Protein AF-A0A425CQ65-F1 (afdb_monomer_lite)

Radius of gyration: 12.83 Å; chains: 1; bounding box: 37×28×27 Å

pLDDT: mean 76.61, std 15.79, range [36.25, 90.06]

Foldseek 3Di:
DDDPPQDDDQDPVRLVVLQVQQVVQDDPNDHDPVSLVVSCVVVVHDSVSSVVSNVVVVVCVVVPPDDDD

Secondary structure (DSSP, 8-state):
------S----HHHHHHHHHHHHHH-BTTB--HHHHHHHHHHHT--HHHHHHHHHHHHHHHHH-SS---

Structure (mmCIF, N/CA/C/O backbone):
data_AF-A0A425CQ65-F1
#
_entry.id   AF-A0A425CQ65-F1
#
loop_
_atom_site.group_PDB
_atom_site.id
_atom_site.type_symbol
_atom_site.label_atom_id
_atom_site.label_alt_id
_atom_site.label_comp_id
_atom_site.label_asym_id
_atom_site.label_entity_id
_atom_site.label_seq_id
_atom_site.pdbx_PDB_ins_code
_atom_site.Cartn_x
_atom_site.Cartn_y
_atom_site.Cartn_z
_atom_site.occupancy
_atom_site.B_iso_or_equiv
_atom_site.auth_seq_id
_atom_site.auth_comp_id
_atom_site.auth_asym_id
_atom_site.auth_atom_id
_atom_site.pdbx_PDB_model_num
ATOM 1 N N . MET A 1 1 ? -24.251 0.288 -6.723 1.00 41.38 1 MET A N 1
ATOM 2 C CA . MET A 1 1 ? -23.467 -0.139 -5.540 1.00 41.38 1 MET A CA 1
ATOM 3 C C . MET A 1 1 ? -22.823 1.095 -4.918 1.00 41.38 1 MET A C 1
ATOM 5 O O . MET A 1 1 ? -21.899 1.645 -5.507 1.00 41.38 1 MET A O 1
ATOM 9 N N . GLN A 1 2 ? -23.356 1.590 -3.795 1.00 38.88 2 GLN A N 1
ATOM 10 C CA . GLN A 1 2 ? -22.782 2.732 -3.074 1.00 38.88 2 GLN A CA 1
ATOM 11 C C . GLN A 1 2 ? -21.388 2.353 -2.563 1.00 38.88 2 GLN A C 1
ATOM 13 O O . GLN A 1 2 ? -21.228 1.395 -1.809 1.00 38.88 2 GLN A O 1
ATOM 18 N N . ARG A 1 3 ? -20.368 3.092 -3.009 1.00 51.94 3 ARG A N 1
ATOM 19 C CA . ARG A 1 3 ? -19.016 3.002 -2.459 1.00 51.94 3 ARG A CA 1
ATOM 20 C C . ARG A 1 3 ? -19.086 3.517 -1.029 1.00 51.94 3 ARG A C 1
ATOM 22 O O . ARG A 1 3 ? -19.159 4.722 -0.834 1.00 51.94 3 ARG A O 1
ATOM 29 N N . VAL A 1 4 ? -19.099 2.613 -0.055 1.00 50.72 4 VAL A N 1
ATOM 30 C CA . VAL A 1 4 ? -18.895 2.967 1.352 1.00 50.72 4 VAL A CA 1
ATOM 31 C C . VAL A 1 4 ? -17.520 3.640 1.434 1.00 50.72 4 VAL A C 1
ATOM 33 O O . VAL A 1 4 ? -16.522 2.982 1.122 1.00 50.72 4 VAL A O 1
ATOM 36 N N . PRO A 1 5 ? -17.424 4.935 1.782 1.00 47.31 5 PRO A N 1
ATOM 37 C CA . PRO A 1 5 ? -16.141 5.571 2.009 1.00 47.31 5 PRO A CA 1
ATOM 38 C C . PRO A 1 5 ? -15.632 5.055 3.354 1.00 47.31 5 PRO A C 1
ATOM 40 O O . PRO A 1 5 ? -15.881 5.631 4.409 1.00 47.31 5 PRO A O 1
ATOM 43 N N . THR A 1 6 ? -14.968 3.902 3.345 1.00 54.66 6 THR A N 1
ATOM 44 C CA . THR A 1 6 ? -14.266 3.398 4.524 1.00 54.66 6 THR A CA 1
ATOM 45 C C . THR A 1 6 ? -13.051 4.290 4.762 1.00 54.66 6 THR A C 1
ATOM 47 O O . THR A 1 6 ? -11.998 4.053 4.178 1.00 54.66 6 THR A O 1
ATOM 50 N N . GLY A 1 7 ? -13.280 5.347 5.543 1.00 57.09 7 GLY A N 1
ATOM 51 C CA . GLY A 1 7 ? -12.373 6.018 6.475 1.00 57.09 7 GLY A CA 1
ATOM 52 C C . GLY A 1 7 ? -10.928 6.265 6.037 1.00 57.09 7 GLY A C 1
ATOM 53 O O . GLY A 1 7 ? -10.142 5.332 5.946 1.00 57.09 7 GLY A O 1
ATOM 54 N N . ARG A 1 8 ? -10.575 7.555 5.944 1.00 60.78 8 ARG A N 1
ATOM 55 C CA . ARG A 1 8 ? -9.242 8.132 5.681 1.00 60.78 8 ARG A CA 1
ATOM 56 C C . ARG A 1 8 ? -8.689 7.868 4.282 1.00 60.78 8 ARG A C 1
ATOM 58 O O . ARG A 1 8 ? -8.154 6.810 3.964 1.00 60.78 8 ARG A O 1
ATOM 65 N N . GLU A 1 9 ? -8.750 8.910 3.461 1.00 69.94 9 GLU A N 1
ATOM 66 C CA . GLU A 1 9 ? -7.870 9.027 2.307 1.00 69.94 9 GLU A CA 1
ATOM 67 C C . GLU A 1 9 ? -6.423 9.013 2.809 1.00 69.94 9 GLU A C 1
ATOM 69 O O . GLU A 1 9 ? -6.012 9.887 3.570 1.00 69.94 9 GLU A O 1
ATOM 74 N N . LEU A 1 10 ? -5.666 7.981 2.428 1.00 77.62 10 LEU A N 1
ATOM 75 C CA . LEU A 1 10 ? -4.227 7.941 2.679 1.00 77.62 10 LEU A CA 1
ATOM 76 C C . LEU A 1 10 ? -3.585 9.133 1.968 1.00 77.62 10 LEU A C 1
ATOM 78 O O . LEU A 1 10 ? -3.894 9.366 0.795 1.00 77.62 10 LEU A O 1
ATOM 82 N N . THR A 1 11 ? -2.691 9.846 2.647 1.00 83.31 11 THR A N 1
ATOM 83 C CA . THR A 1 11 ? -1.832 10.845 2.001 1.00 83.31 11 THR A CA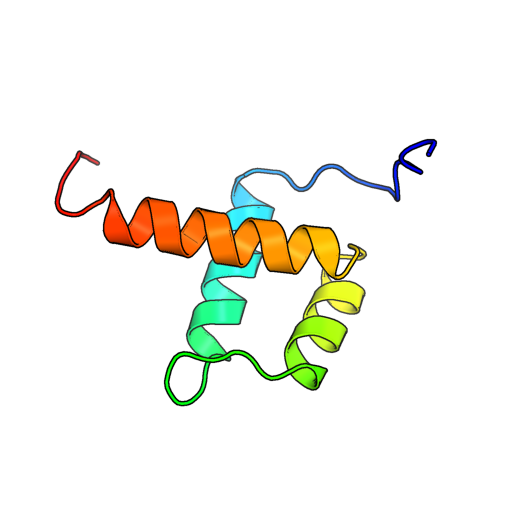 1
ATOM 84 C C . THR A 1 11 ? -0.867 10.160 1.035 1.00 83.31 11 THR A C 1
ATOM 86 O O . THR A 1 11 ? -0.634 8.952 1.127 1.00 83.31 11 THR A O 1
ATOM 89 N N . ASP A 1 12 ? -0.290 10.909 0.098 1.00 81.12 12 ASP A N 1
ATOM 90 C CA . ASP A 1 12 ? 0.678 10.352 -0.853 1.00 81.12 12 ASP A CA 1
ATOM 91 C C . ASP A 1 12 ? 1.892 9.723 -0.157 1.00 81.12 12 ASP A C 1
ATOM 93 O O . ASP A 1 12 ? 2.310 8.633 -0.543 1.00 81.12 12 ASP A O 1
ATOM 97 N N . ASP A 1 13 ? 2.354 10.312 0.949 1.00 84.56 13 ASP A N 1
ATOM 98 C CA . ASP A 1 13 ? 3.385 9.726 1.815 1.00 84.56 13 ASP A CA 1
ATOM 99 C C . ASP A 1 13 ? 2.961 8.363 2.393 1.00 84.56 13 ASP A C 1
ATOM 101 O O . ASP A 1 13 ? 3.685 7.373 2.283 1.00 84.56 13 ASP A O 1
ATOM 105 N N . GLN A 1 14 ? 1.732 8.251 2.909 1.00 85.62 14 GLN A N 1
ATOM 106 C CA . GLN A 1 14 ? 1.226 6.976 3.420 1.00 85.62 14 GLN A CA 1
ATOM 107 C C . GLN A 1 14 ? 1.058 5.927 2.316 1.00 85.62 14 GLN A C 1
ATOM 109 O O . GLN A 1 14 ? 1.342 4.749 2.536 1.00 85.62 14 GLN A O 1
ATOM 114 N N . ARG A 1 15 ? 0.610 6.326 1.118 1.00 86.88 15 ARG A N 1
ATOM 115 C CA . ARG A 1 15 ? 0.524 5.422 -0.043 1.00 86.88 15 ARG A CA 1
ATOM 116 C C . ARG A 1 15 ? 1.908 4.909 -0.435 1.00 86.88 15 ARG A C 1
ATOM 118 O O .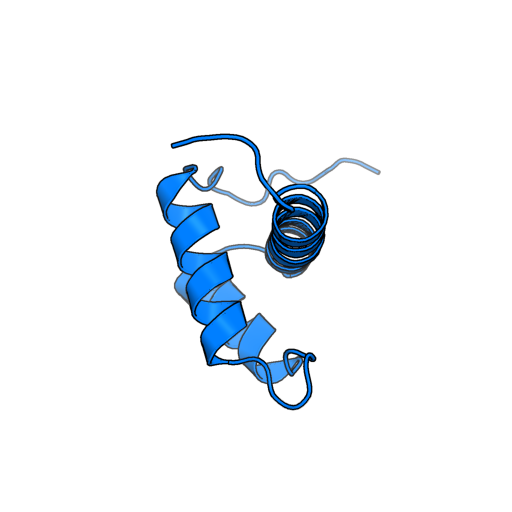 ARG A 1 15 ? 2.048 3.718 -0.721 1.00 86.88 15 ARG A O 1
ATOM 125 N N . LEU A 1 16 ? 2.915 5.782 -0.405 1.00 85.88 16 LEU A N 1
ATOM 126 C CA . LEU A 1 16 ? 4.305 5.436 -0.676 1.00 85.88 16 LEU A CA 1
ATOM 127 C C . LEU A 1 16 ? 4.842 4.463 0.385 1.00 85.88 16 LEU A C 1
ATOM 129 O O . LEU A 1 16 ? 5.389 3.417 0.036 1.00 85.88 16 LEU A O 1
ATOM 133 N N . ALA A 1 17 ? 4.596 4.731 1.670 1.00 90.00 17 ALA A N 1
ATOM 134 C CA . ALA A 1 17 ? 4.973 3.844 2.771 1.00 90.00 17 ALA A CA 1
ATOM 135 C C . ALA A 1 17 ? 4.344 2.444 2.636 1.00 90.00 17 ALA A C 1
ATOM 137 O O . ALA A 1 17 ? 5.045 1.436 2.763 1.00 90.00 17 ALA A O 1
ATOM 138 N N . VAL A 1 18 ? 3.047 2.363 2.301 1.00 88.81 18 VAL A N 1
ATOM 139 C CA . VAL A 1 18 ? 2.358 1.093 2.000 1.00 88.81 18 VAL A CA 1
ATOM 140 C C . VAL A 1 18 ? 3.044 0.369 0.844 1.00 88.81 18 VAL A C 1
ATOM 142 O O . VAL A 1 18 ? 3.305 -0.830 0.940 1.00 88.81 18 VAL A O 1
ATOM 145 N N . TYR A 1 19 ? 3.356 1.074 -0.245 1.00 88.19 19 TYR A N 1
ATOM 146 C CA . TYR A 1 19 ? 4.020 0.482 -1.403 1.00 88.19 19 TYR A CA 1
ATOM 147 C C . TYR A 1 19 ? 5.422 -0.054 -1.069 1.00 88.19 19 TYR A C 1
ATOM 149 O O . TYR A 1 19 ? 5.741 -1.188 -1.430 1.00 88.19 19 TYR A O 1
ATOM 157 N N . HIS A 1 20 ? 6.233 0.694 -0.317 1.00 89.19 20 HIS A N 1
ATOM 158 C CA . HIS A 1 20 ? 7.549 0.233 0.137 1.00 89.19 20 HIS A CA 1
ATOM 159 C C . HIS A 1 20 ? 7.456 -0.988 1.056 1.00 89.19 20 HIS A C 1
ATOM 161 O O . HIS A 1 20 ? 8.201 -1.951 0.867 1.00 89.19 20 HIS A O 1
ATOM 167 N N . ARG A 1 21 ? 6.503 -1.005 1.996 1.00 90.06 21 ARG A N 1
ATOM 168 C CA . ARG A 1 21 ? 6.213 -2.191 2.816 1.00 90.06 21 ARG A CA 1
ATOM 169 C C . ARG A 1 21 ? 5.854 -3.386 1.937 1.00 90.06 21 ARG A C 1
ATOM 171 O O . ARG A 1 21 ? 6.448 -4.446 2.091 1.00 90.06 21 ARG A O 1
ATOM 178 N N . LEU A 1 22 ? 4.936 -3.226 0.980 1.00 87.88 22 LEU A N 1
ATOM 179 C CA . LEU A 1 22 ? 4.569 -4.286 0.032 1.00 87.88 22 LEU A CA 1
ATOM 180 C C . LEU A 1 22 ? 5.783 -4.782 -0.770 1.00 87.88 22 LEU A C 1
ATOM 182 O O . LEU A 1 22 ? 5.915 -5.982 -0.999 1.00 87.88 22 LEU A O 1
ATOM 186 N N . LEU A 1 23 ? 6.695 -3.886 -1.160 1.00 87.50 23 LEU A N 1
ATOM 187 C CA . LEU A 1 23 ? 7.937 -4.241 -1.847 1.00 87.50 23 LEU A CA 1
ATOM 188 C C . LEU A 1 23 ? 8.903 -5.052 -0.976 1.00 87.50 23 LEU A C 1
ATOM 190 O O . LEU A 1 23 ? 9.580 -5.918 -1.526 1.00 87.50 23 LEU A O 1
ATOM 194 N N . GLN A 1 24 ? 8.990 -4.785 0.327 1.00 88.12 24 GLN A N 1
ATOM 195 C CA . GLN A 1 24 ? 9.802 -5.585 1.256 1.00 88.12 24 GLN A CA 1
ATOM 196 C C . GLN A 1 24 ? 9.166 -6.946 1.551 1.00 88.12 24 GLN A C 1
ATOM 198 O O . GLN A 1 24 ? 9.857 -7.937 1.755 1.00 88.12 24 GLN A O 1
ATOM 203 N N . LEU A 1 25 ? 7.838 -6.982 1.558 1.00 86.38 25 LEU A N 1
ATOM 204 C CA . LEU A 1 25 ? 7.034 -8.143 1.912 1.00 86.38 25 LEU A CA 1
ATOM 205 C C . LEU A 1 25 ? 6.834 -9.109 0.727 1.00 86.38 25 LEU A C 1
ATOM 207 O O . LEU A 1 25 ? 6.609 -10.301 0.932 1.00 86.38 25 LEU A O 1
ATOM 211 N N . LYS A 1 26 ? 6.957 -8.636 -0.522 1.00 86.31 26 LYS A N 1
ATOM 212 C CA . LYS A 1 26 ? 6.810 -9.487 -1.712 1.00 86.31 26 LYS A CA 1
ATOM 213 C C . LYS A 1 26 ? 7.821 -10.641 -1.699 1.00 86.31 26 LYS A C 1
ATOM 215 O O . LYS A 1 26 ? 9.023 -10.439 -1.564 1.00 86.31 26 LYS A O 1
ATOM 220 N N . THR A 1 27 ? 7.343 -11.851 -1.949 1.00 83.06 27 THR A N 1
ATOM 221 C CA . THR A 1 27 ? 8.171 -13.041 -2.178 1.00 83.06 27 THR A CA 1
ATOM 222 C C . THR A 1 27 ? 7.891 -13.536 -3.595 1.00 83.06 27 THR A C 1
ATOM 224 O O . THR A 1 27 ? 6.731 -13.649 -3.987 1.00 83.06 27 THR A O 1
ATOM 227 N N . ASN A 1 28 ? 8.925 -13.765 -4.415 1.00 82.44 28 ASN A N 1
ATOM 228 C CA . ASN A 1 28 ? 8.761 -14.105 -5.843 1.00 82.44 28 ASN A CA 1
ATOM 229 C C . ASN A 1 28 ? 7.856 -13.124 -6.627 1.00 82.44 28 ASN A C 1
ATOM 231 O O . ASN A 1 28 ? 7.081 -13.509 -7.501 1.00 82.44 28 ASN A O 1
ATOM 235 N N . GLY A 1 29 ? 7.907 -11.833 -6.284 1.00 79.25 29 GLY A N 1
ATOM 236 C CA . GLY A 1 29 ? 7.107 -10.798 -6.951 1.00 79.25 29 GLY A CA 1
ATOM 237 C C . GLY A 1 29 ? 5.617 -10.793 -6.586 1.00 79.25 29 GLY A C 1
ATOM 238 O O . GLY A 1 29 ? 4.862 -9.991 -7.139 1.00 79.25 29 GLY A O 1
ATOM 239 N N . ARG A 1 30 ? 5.178 -11.637 -5.642 1.00 80.50 30 ARG A N 1
ATOM 240 C CA . ARG A 1 30 ? 3.806 -11.649 -5.120 1.00 80.50 30 ARG A CA 1
ATOM 241 C C . ARG A 1 30 ? 3.783 -11.315 -3.635 1.00 80.50 30 ARG A C 1
ATOM 243 O O . ARG A 1 30 ? 4.647 -11.734 -2.876 1.00 80.50 30 ARG A O 1
ATOM 250 N N . VAL A 1 31 ? 2.764 -10.569 -3.222 1.00 83.88 31 VAL A N 1
ATOM 251 C CA . VAL A 1 31 ? 2.486 -10.310 -1.807 1.00 83.88 31 VA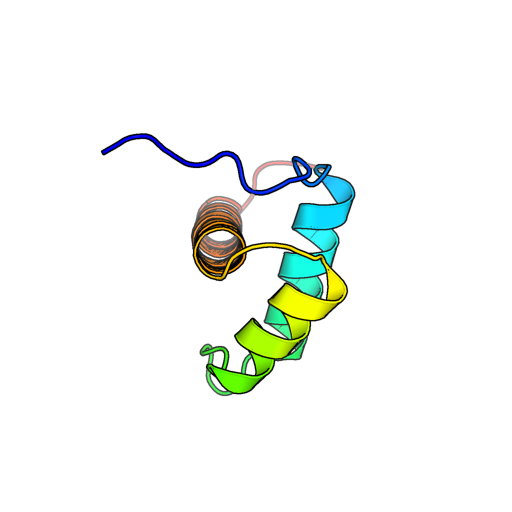L A CA 1
ATOM 252 C C . VAL A 1 31 ? 1.458 -11.328 -1.329 1.00 83.88 31 VAL A C 1
ATOM 254 O O . VAL A 1 31 ? 0.402 -11.491 -1.945 1.00 83.88 31 VAL A O 1
ATOM 257 N N . SER A 1 32 ? 1.761 -12.014 -0.232 1.00 85.12 32 SER A N 1
ATOM 258 C CA . SER A 1 32 ? 0.855 -12.988 0.375 1.00 85.12 32 SER A CA 1
ATOM 259 C C . SER A 1 32 ? -0.379 -12.311 0.980 1.00 85.12 32 SER A C 1
ATOM 261 O O . SER A 1 32 ? -0.295 -11.230 1.565 1.00 85.12 32 SER A O 1
ATOM 263 N N . GLN A 1 33 ? -1.535 -12.983 0.922 1.00 82.56 33 GLN A N 1
ATOM 264 C CA . GLN A 1 33 ? -2.798 -12.478 1.489 1.00 82.56 33 GLN A CA 1
ATOM 265 C C . GLN A 1 33 ? -2.685 -12.119 2.982 1.00 82.56 33 GLN A C 1
ATOM 267 O O . GLN A 1 33 ? -3.266 -11.129 3.424 1.00 82.56 33 GLN A O 1
ATOM 272 N N . GLY A 1 34 ? -1.900 -12.881 3.753 1.00 86.69 34 GLY A N 1
ATOM 273 C CA . GLY A 1 34 ? -1.646 -12.590 5.169 1.00 86.69 34 GLY A CA 1
ATOM 274 C C . GLY A 1 34 ? -0.958 -11.239 5.391 1.00 86.69 34 GLY A C 1
ATOM 275 O O . GLY A 1 34 ? -1.330 -10.492 6.290 1.00 86.69 34 GLY A O 1
ATOM 276 N N . GLN A 1 35 ? -0.024 -10.869 4.517 1.00 85.31 35 GLN A N 1
ATOM 277 C CA . GLN A 1 35 ? 0.675 -9.588 4.613 1.00 85.31 35 GLN A CA 1
ATOM 278 C C . GLN A 1 35 ? -0.185 -8.418 4.140 1.00 85.31 35 GLN A C 1
ATOM 280 O O . GLN A 1 35 ? -0.125 -7.340 4.726 1.00 85.31 35 GLN A O 1
ATOM 285 N N . MET A 1 36 ? -1.065 -8.642 3.159 1.00 85.44 36 MET A N 1
ATOM 286 C CA . MET A 1 36 ? -2.091 -7.654 2.817 1.00 85.44 36 MET A CA 1
ATOM 287 C C . MET A 1 36 ? -3.010 -7.377 4.013 1.00 85.44 36 MET A C 1
ATOM 289 O O . MET A 1 36 ? -3.280 -6.215 4.298 1.00 85.44 36 MET A O 1
ATOM 293 N N . LYS A 1 37 ? -3.446 -8.412 4.749 1.00 87.12 37 LYS A N 1
ATOM 294 C CA . LYS A 1 37 ? -4.264 -8.238 5.964 1.00 87.12 37 LYS A CA 1
ATOM 295 C C . LYS A 1 37 ? -3.532 -7.470 7.069 1.00 87.12 37 LYS A C 1
ATOM 297 O O . LYS A 1 37 ? -4.154 -6.632 7.717 1.00 87.12 37 LYS A O 1
ATOM 302 N N . LEU A 1 38 ? -2.233 -7.707 7.258 1.00 88.38 38 LEU A N 1
ATOM 303 C CA . LEU A 1 38 ? -1.416 -6.933 8.202 1.00 88.38 38 LEU A CA 1
ATOM 304 C C . LEU A 1 38 ? -1.409 -5.441 7.851 1.00 88.38 38 LEU A C 1
ATOM 306 O O . LEU A 1 38 ? -1.698 -4.610 8.706 1.00 88.38 38 LEU A O 1
ATOM 310 N N . LEU A 1 39 ? -1.164 -5.103 6.582 1.00 87.00 39 LEU A N 1
ATOM 311 C CA . LEU A 1 39 ? -1.154 -3.711 6.123 1.00 87.00 39 LEU A CA 1
ATOM 312 C C . LEU A 1 39 ? -2.537 -3.059 6.190 1.00 87.00 39 LEU A C 1
ATOM 314 O O . LEU A 1 39 ? -2.647 -1.879 6.507 1.00 87.00 39 LEU A O 1
ATOM 318 N N . MET A 1 40 ? -3.605 -3.819 5.944 1.00 88.44 40 MET A N 1
ATOM 319 C CA . MET A 1 40 ? -4.971 -3.330 6.139 1.00 88.44 40 MET A CA 1
ATOM 320 C C . MET A 1 40 ? -5.219 -2.894 7.585 1.00 88.44 40 MET A C 1
ATOM 322 O O . MET A 1 40 ? -5.788 -1.828 7.804 1.00 88.44 40 MET A O 1
ATOM 326 N N . HIS A 1 41 ? -4.779 -3.691 8.564 1.00 87.12 41 HIS A N 1
ATOM 327 C CA . HIS A 1 41 ? -4.907 -3.342 9.980 1.00 87.12 41 HIS A CA 1
ATOM 328 C C . HIS A 1 41 ? -4.000 -2.174 10.381 1.00 87.12 41 HIS A C 1
ATOM 330 O O . HIS A 1 41 ? -4.464 -1.262 11.062 1.00 87.12 41 HIS A O 1
ATOM 336 N N . GLU A 1 42 ? -2.741 -2.179 9.936 1.00 87.06 42 GLU A N 1
ATOM 337 C CA . GLU A 1 42 ? -1.744 -1.149 10.261 1.00 87.06 42 GLU A CA 1
ATOM 338 C C . GLU 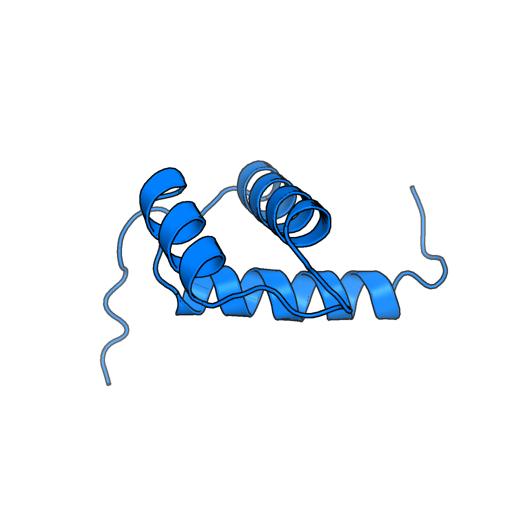A 1 42 ? -2.163 0.233 9.737 1.00 87.06 42 GLU A C 1
ATOM 340 O O . GLU A 1 42 ? -2.158 1.214 10.477 1.00 87.06 42 GLU A O 1
ATOM 345 N N . PHE A 1 43 ? -2.625 0.297 8.486 1.00 84.06 43 PHE A N 1
ATOM 346 C CA . PHE A 1 43 ? -3.038 1.544 7.840 1.00 84.06 43 PHE A CA 1
ATOM 347 C C . PHE A 1 43 ? -4.541 1.836 7.976 1.00 84.06 43 PHE A C 1
ATOM 349 O O . PHE A 1 43 ? -5.006 2.869 7.502 1.00 84.06 43 PHE A O 1
ATOM 356 N N . LYS A 1 44 ? -5.308 0.953 8.633 1.00 84.88 44 LYS A N 1
ATOM 357 C CA . LYS A 1 44 ? -6.778 1.023 8.762 1.00 84.88 44 LYS A CA 1
ATOM 358 C C . LYS A 1 44 ? -7.499 1.201 7.420 1.00 84.88 44 LYS A C 1
ATOM 360 O O . LYS A 1 44 ? -8.481 1.932 7.324 1.00 84.88 44 LYS A O 1
ATOM 365 N N . VAL A 1 45 ? -7.021 0.512 6.387 1.00 84.94 45 VAL A N 1
ATOM 366 C CA . VAL A 1 45 ? -7.585 0.568 5.032 1.00 84.94 45 VAL A CA 1
ATOM 367 C C . VAL A 1 45 ? -8.108 -0.783 4.572 1.00 84.94 45 VAL A C 1
ATOM 369 O O . VAL A 1 45 ? -7.770 -1.839 5.102 1.00 84.94 45 VAL A O 1
ATOM 372 N N . THR A 1 46 ? -8.937 -0.763 3.534 1.00 84.81 46 THR A N 1
ATOM 373 C CA . THR A 1 46 ? -9.476 -1.988 2.943 1.00 84.81 46 THR A CA 1
ATOM 374 C C . THR A 1 46 ? -8.465 -2.672 2.026 1.00 84.81 46 THR A C 1
ATOM 376 O O . THR A 1 46 ? -7.548 -2.050 1.482 1.00 84.81 46 THR A O 1
ATOM 379 N N . GLN A 1 47 ? -8.683 -3.965 1.775 1.00 84.50 47 GLN A N 1
ATOM 380 C CA . GLN A 1 47 ? -7.865 -4.744 0.845 1.00 84.50 47 GLN A CA 1
ATOM 381 C C . GLN A 1 47 ? -7.845 -4.125 -0.558 1.00 84.50 47 GLN A C 1
ATOM 383 O O . GLN A 1 47 ? -6.816 -4.139 -1.230 1.00 84.50 47 GLN A O 1
ATOM 388 N N . GLN A 1 48 ? -8.971 -3.542 -0.985 1.00 85.44 48 GLN A N 1
ATOM 389 C CA . GLN A 1 48 ? -9.085 -2.860 -2.273 1.00 85.44 48 GLN A CA 1
ATOM 390 C C . GLN A 1 48 ? -8.149 -1.654 -2.371 1.00 85.44 48 GLN A C 1
ATOM 392 O O . GLN A 1 48 ? -7.588 -1.416 -3.439 1.00 85.44 48 GLN A O 1
ATOM 397 N N . THR A 1 49 ? -7.968 -0.899 -1.283 1.00 86.06 49 THR A N 1
ATOM 398 C CA . THR A 1 49 ? -7.026 0.228 -1.243 1.00 86.06 49 THR A CA 1
ATOM 399 C C . THR A 1 49 ? -5.591 -0.269 -1.392 1.00 86.06 49 THR A C 1
ATOM 401 O O . THR A 1 49 ? -4.875 0.217 -2.263 1.00 86.06 49 THR A O 1
ATOM 404 N N . ILE A 1 50 ? -5.196 -1.298 -0.634 1.00 87.19 50 ILE A N 1
ATOM 405 C CA . ILE A 1 50 ? -3.862 -1.917 -0.737 1.00 87.19 50 ILE A CA 1
ATOM 406 C C . ILE A 1 50 ? -3.612 -2.469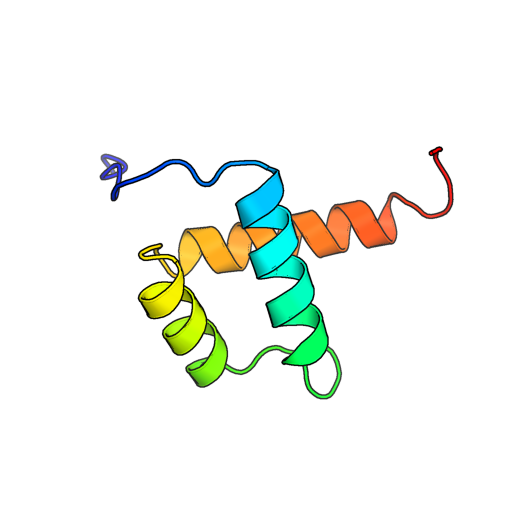 -2.148 1.00 87.19 50 ILE A C 1
ATOM 408 O O . ILE A 1 50 ? -2.560 -2.231 -2.734 1.00 87.19 50 ILE A O 1
ATOM 412 N N . SER A 1 51 ? -4.592 -3.168 -2.727 1.00 86.00 51 SER A N 1
ATOM 413 C CA . SER A 1 51 ? -4.488 -3.730 -4.078 1.00 86.00 51 SER A CA 1
ATOM 414 C C . SER A 1 51 ? -4.363 -2.640 -5.147 1.00 86.00 51 SER A C 1
ATOM 416 O O . SER A 1 51 ? -3.527 -2.755 -6.043 1.00 86.00 51 SER A O 1
ATOM 418 N N . ARG A 1 52 ? -5.120 -1.540 -5.018 1.00 86.25 52 ARG A N 1
ATOM 419 C CA . ARG A 1 52 ? -4.984 -0.368 -5.895 1.00 86.25 52 ARG A CA 1
ATOM 420 C C . ARG A 1 52 ? -3.611 0.284 -5.776 1.00 86.25 52 ARG A C 1
ATOM 422 O O . ARG A 1 52 ? -3.027 0.587 -6.809 1.00 86.25 52 ARG A O 1
ATOM 429 N N . ILE A 1 53 ? -3.087 0.459 -4.560 1.00 87.12 53 ILE A N 1
ATOM 430 C CA . ILE A 1 53 ? -1.734 0.996 -4.334 1.00 87.12 53 ILE A CA 1
ATOM 431 C C . ILE A 1 53 ? -0.687 0.080 -4.964 1.00 87.12 53 ILE A C 1
ATOM 433 O O . ILE A 1 53 ? 0.203 0.561 -5.649 1.00 87.12 53 ILE A O 1
ATOM 437 N N . TRP A 1 54 ? -0.815 -1.238 -4.804 1.00 87.12 54 TRP A N 1
ATOM 438 C CA . TRP A 1 54 ? 0.096 -2.195 -5.428 1.00 87.12 54 TRP A CA 1
ATOM 439 C C . TRP A 1 54 ? 0.049 -2.143 -6.959 1.00 87.12 54 TRP A C 1
ATOM 441 O O . TRP A 1 54 ? 1.086 -2.126 -7.616 1.00 87.12 54 TRP A O 1
ATOM 451 N N . ALA A 1 55 ? -1.151 -2.107 -7.543 1.00 85.44 55 ALA A N 1
ATOM 452 C CA . ALA A 1 55 ? -1.325 -2.013 -8.988 1.00 85.44 55 ALA A CA 1
ATOM 453 C C . ALA A 1 55 ? -0.758 -0.698 -9.539 1.00 85.44 55 ALA A C 1
ATOM 455 O O . ALA A 1 55 ? 0.020 -0.736 -10.487 1.00 85.44 55 ALA A O 1
ATOM 456 N N . ARG A 1 56 ? -1.085 0.435 -8.903 1.00 85.06 56 ARG A N 1
ATOM 457 C CA . ARG A 1 56 ? -0.564 1.762 -9.257 1.00 85.06 56 ARG A CA 1
ATOM 458 C C . ARG A 1 56 ? 0.942 1.861 -9.065 1.00 85.06 56 ARG A C 1
ATOM 460 O O . ARG A 1 56 ? 1.609 2.365 -9.944 1.00 85.06 56 ARG A O 1
ATOM 467 N N . GLY A 1 57 ? 1.488 1.343 -7.970 1.00 84.25 57 GLY A N 1
ATOM 468 C CA . GLY A 1 57 ? 2.927 1.355 -7.720 1.00 84.25 57 GLY A CA 1
ATOM 469 C C . GLY A 1 57 ? 3.705 0.530 -8.746 1.00 84.25 57 GLY A C 1
ATOM 470 O O . GLY A 1 57 ? 4.780 0.944 -9.162 1.00 84.25 57 GLY A O 1
ATOM 471 N N . ARG A 1 58 ? 3.144 -0.591 -9.225 1.00 82.56 58 ARG A N 1
ATOM 472 C CA . ARG A 1 58 ? 3.722 -1.354 -10.345 1.00 82.56 58 ARG A CA 1
ATOM 473 C C . ARG A 1 58 ? 3.598 -0.631 -11.681 1.00 82.56 58 ARG A C 1
ATOM 475 O O . ARG A 1 58 ? 4.546 -0.675 -12.447 1.00 82.56 58 ARG A O 1
ATOM 482 N N . ASP A 1 59 ? 2.462 0.005 -11.949 1.00 80.31 59 ASP A N 1
ATOM 483 C CA . ASP A 1 59 ? 2.252 0.832 -13.143 1.00 80.31 59 ASP A CA 1
ATOM 484 C C . ASP A 1 59 ? 3.219 2.020 -13.160 1.00 80.31 59 ASP A C 1
ATOM 486 O O . ASP A 1 59 ? 3.930 2.207 -14.133 1.00 80.31 59 ASP A O 1
ATOM 490 N N . SER A 1 60 ? 3.373 2.731 -12.042 1.00 74.12 60 SER A N 1
ATOM 491 C CA . SER A 1 60 ? 4.385 3.773 -11.879 1.00 74.12 60 SER A CA 1
ATOM 492 C C . SER A 1 60 ? 5.804 3.215 -11.947 1.00 74.12 60 SER A C 1
ATOM 494 O O . SER A 1 60 ? 6.643 3.843 -12.558 1.00 74.12 60 SER A O 1
ATOM 496 N N . ALA A 1 61 ? 6.117 2.040 -11.399 1.00 70.75 61 ALA A N 1
ATOM 497 C CA . ALA A 1 61 ? 7.454 1.455 -11.549 1.00 70.75 61 ALA A CA 1
ATOM 498 C C . ALA A 1 61 ? 7.749 1.005 -12.993 1.00 70.75 61 ALA A C 1
ATOM 500 O O . ALA A 1 61 ? 8.884 1.114 -13.443 1.00 70.75 61 ALA A O 1
ATOM 501 N N . ALA A 1 62 ? 6.738 0.514 -13.714 1.00 67.94 62 ALA A N 1
ATOM 502 C CA . ALA A 1 62 ? 6.843 0.116 -15.116 1.00 67.94 62 ALA A CA 1
ATOM 503 C C . ALA A 1 62 ? 6.867 1.327 -16.063 1.00 67.94 62 ALA A C 1
ATOM 505 O O . ALA A 1 62 ? 7.572 1.308 -17.067 1.00 67.94 62 ALA A O 1
ATOM 506 N N . SER A 1 63 ? 6.123 2.384 -15.730 1.00 64.06 63 SER A N 1
ATOM 507 C CA . SER A 1 63 ? 6.078 3.649 -16.464 1.00 64.06 63 SER A CA 1
ATOM 508 C C . SER A 1 63 ? 7.290 4.531 -16.154 1.00 64.06 63 SER A C 1
ATOM 510 O O . SER A 1 63 ? 7.749 5.250 -17.034 1.00 64.06 63 SER A O 1
ATOM 512 N N . THR A 1 64 ? 7.860 4.451 -14.947 1.00 54.12 64 THR A N 1
ATOM 513 C CA . THR A 1 64 ? 9.112 5.119 -14.551 1.00 54.12 64 THR A CA 1
ATOM 514 C C . THR A 1 64 ? 10.322 4.306 -15.017 1.00 54.12 64 THR A C 1
ATOM 516 O O . THR A 1 64 ? 11.276 4.070 -14.282 1.00 54.12 64 THR A O 1
ATOM 519 N N . GLY A 1 65 ? 10.337 3.938 -16.295 1.00 51.56 65 GLY A N 1
ATOM 520 C CA . GLY A 1 65 ? 11.567 3.629 -17.023 1.00 51.56 65 GLY A CA 1
ATOM 521 C C . GLY A 1 65 ? 12.369 4.894 -17.375 1.00 51.56 65 GLY A C 1
ATOM 522 O O . GLY A 1 65 ? 12.893 4.956 -18.476 1.00 51.56 65 GLY A O 1
ATOM 523 N N . CYS A 1 66 ? 12.463 5.870 -16.453 1.00 47.66 66 CYS A N 1
ATOM 524 C CA . CYS A 1 66 ? 12.865 7.288 -16.606 1.00 47.66 66 CYS A CA 1
ATOM 525 C C . CYS A 1 66 ? 11.708 8.273 -16.873 1.00 47.66 66 CYS A C 1
ATOM 527 O O . CYS A 1 66 ? 11.285 8.444 -18.008 1.00 47.66 66 CYS A O 1
ATOM 529 N N . ALA A 1 67 ? 11.304 9.026 -15.842 1.00 37.25 67 ALA A N 1
ATOM 530 C CA . ALA A 1 67 ? 10.903 10.436 -15.963 1.00 37.25 67 ALA A CA 1
ATOM 531 C C . ALA A 1 67 ? 10.937 11.123 -14.581 1.00 37.25 67 ALA A C 1
ATOM 533 O O . ALA A 1 67 ? 9.928 11.240 -13.900 1.00 37.25 67 ALA A O 1
ATOM 534 N N . LYS A 1 68 ? 12.160 11.538 -14.227 1.00 37.09 68 LYS A N 1
ATOM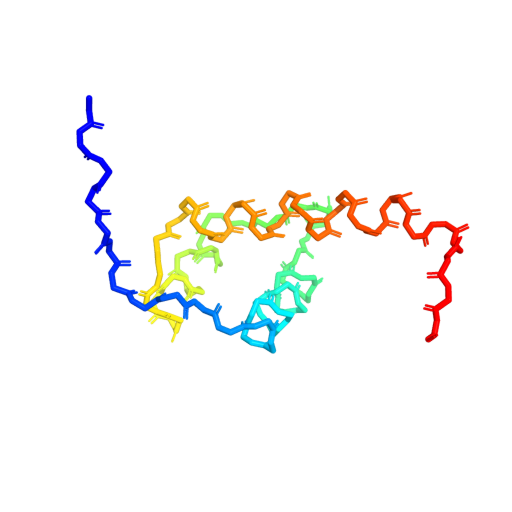 535 C CA . LYS A 1 68 ? 12.575 12.708 -13.432 1.00 37.09 68 LYS A CA 1
ATOM 536 C C . LYS A 1 68 ? 12.083 12.893 -11.977 1.00 37.09 68 LYS A C 1
ATOM 538 O O . LYS A 1 68 ? 10.922 13.192 -11.725 1.00 37.09 68 LYS A O 1
ATOM 543 N N . LEU A 1 69 ? 13.079 12.749 -11.086 1.00 36.25 69 LEU A N 1
ATOM 544 C CA . LEU A 1 69 ? 13.455 13.628 -9.958 1.00 36.25 69 LEU A CA 1
ATOM 545 C C . LEU A 1 69 ? 12.585 14.871 -9.731 1.00 36.25 69 LEU A C 1
ATOM 547 O O . LEU A 1 69 ? 12.473 15.675 -10.685 1.00 36.25 69 LEU A O 1
#

Sequence (69 aa):
MQRVPTGRELTDDQRLAVYHRLLQLKTNGRVSQGQMKLLMHEFKVTQQTISRIWARGRDSAASTGCAKL

InterPro domains:
  IPR056671 Domain of unknown function DUF7769 [PF24964] (10-62)

Organism: Aphanomyces astaci (NCBI:txid112090)